Protein AF-A0A847HXP2-F1 (afdb_monomer)

Foldseek 3Di:
DDPPPPPAQQFKWWWKAFLVRDIDTPDGHNDPVVSVVVLVVCVVVVPRVGIGGDDIHGDPHDPDPDD

pLDDT: mean 71.19, std 13.1, range [36.0, 85.69]

Radius of gyration: 14.36 Å; Cα contacts (8 Å, |Δi|>4): 95; chains: 1; bounding box: 25×42×32 Å

Structure (mmCIF, N/CA/C/O backbone):
data_AF-A0A847HXP2-F1
#
_entry.id   AF-A0A847HXP2-F1
#
loop_
_atom_site.group_PDB
_atom_site.id
_atom_site.type_symbol
_atom_site.label_atom_id
_atom_site.label_alt_id
_atom_site.label_comp_id
_atom_site.label_asym_id
_atom_site.label_entity_id
_atom_site.label_seq_id
_atom_site.pdbx_PDB_ins_code
_atom_site.Cartn_x
_atom_site.Cartn_y
_atom_site.Cartn_z
_atom_site.occupancy
_atom_site.B_iso_or_equiv
_atom_site.auth_seq_id
_atom_site.auth_comp_id
_atom_site.auth_asym_id
_atom_site.auth_atom_id
_atom_site.pdbx_PDB_model_num
ATOM 1 N N . MET A 1 1 ? -15.283 -22.613 -21.481 1.00 36.00 1 MET A N 1
ATOM 2 C CA . MET A 1 1 ? -13.985 -21.998 -21.835 1.00 36.00 1 MET A CA 1
ATOM 3 C C . MET A 1 1 ? -13.704 -20.914 -20.802 1.00 36.00 1 MET A C 1
ATOM 5 O O . MET A 1 1 ? -14.327 -19.866 -20.859 1.00 36.00 1 MET A O 1
ATOM 9 N N . ASN A 1 2 ? -12.874 -21.201 -19.793 1.00 40.50 2 ASN A N 1
ATOM 10 C CA . ASN A 1 2 ? -12.555 -20.255 -18.718 1.00 40.50 2 ASN A CA 1
ATOM 11 C C . ASN A 1 2 ? -11.404 -19.351 -19.165 1.00 40.50 2 ASN A C 1
ATOM 13 O O . ASN A 1 2 ? -10.239 -19.717 -19.021 1.00 40.50 2 ASN A O 1
ATOM 17 N N . THR A 1 3 ? -11.712 -18.169 -19.689 1.00 46.03 3 THR A N 1
ATOM 18 C CA . THR A 1 3 ? -10.723 -17.109 -19.917 1.00 46.03 3 THR A CA 1
ATOM 19 C C . THR A 1 3 ? -10.334 -16.496 -18.575 1.00 46.03 3 THR A C 1
ATOM 21 O O . THR A 1 3 ? -10.860 -15.476 -18.135 1.00 46.03 3 THR A O 1
ATOM 24 N N . LYS A 1 4 ? -9.401 -17.162 -17.887 1.00 47.53 4 LYS A N 1
ATOM 25 C CA . LYS A 1 4 ? -8.639 -16.560 -16.797 1.00 47.53 4 LYS A CA 1
ATOM 26 C C . LYS A 1 4 ? -7.751 -15.476 -17.407 1.00 47.53 4 LYS A C 1
ATOM 28 O O . LYS A 1 4 ? -6.648 -15.758 -17.861 1.00 47.53 4 LYS A O 1
ATOM 33 N N . TRP A 1 5 ? -8.245 -14.245 -17.408 1.00 49.22 5 TRP A N 1
ATOM 34 C CA . TRP A 1 5 ? -7.435 -13.042 -17.552 1.00 49.22 5 TRP A CA 1
ATOM 35 C C . TRP A 1 5 ? -6.506 -12.937 -16.340 1.00 49.22 5 TRP A C 1
ATOM 37 O O . TRP A 1 5 ? -6.769 -12.197 -15.398 1.00 49.22 5 TRP A O 1
ATOM 47 N N . GLN A 1 6 ? -5.446 -13.742 -16.315 1.00 54.75 6 GLN A 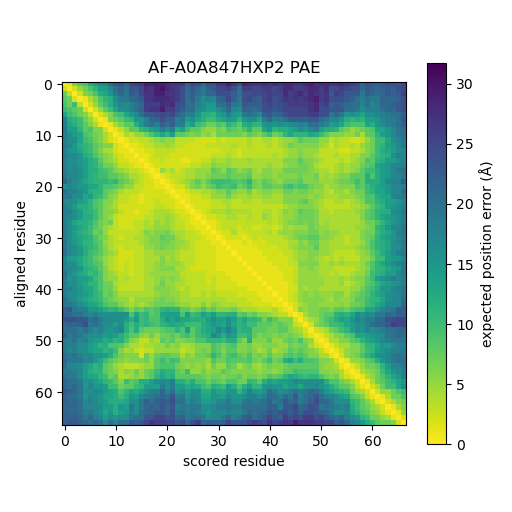N 1
ATOM 48 C CA . GLN A 1 6 ? -4.326 -13.498 -15.420 1.00 54.75 6 GLN A CA 1
ATOM 49 C C . GLN A 1 6 ? -3.381 -12.582 -16.184 1.00 54.75 6 GLN A C 1
ATOM 51 O O . GLN A 1 6 ? -2.429 -13.046 -16.804 1.00 54.75 6 GLN A O 1
ATOM 56 N N . GLY A 1 7 ? -3.682 -11.278 -16.171 1.00 53.53 7 GLY A N 1
ATOM 57 C CA . GLY A 1 7 ? -2.599 -10.303 -16.290 1.00 53.53 7 GLY A CA 1
ATOM 58 C C . GLY A 1 7 ? -1.527 -10.692 -15.273 1.00 53.53 7 GLY A C 1
ATOM 59 O O . GLY A 1 7 ? -1.879 -11.225 -14.214 1.00 53.53 7 GLY A O 1
ATOM 60 N N . GLU A 1 8 ? -0.253 -10.539 -15.635 1.00 55.50 8 GLU A N 1
ATOM 61 C CA . GLU A 1 8 ? 0.876 -10.953 -14.798 1.00 55.50 8 GLU A CA 1
ATOM 62 C C . GLU A 1 8 ? 0.604 -10.643 -13.319 1.00 55.50 8 GLU A C 1
ATOM 64 O O . GLU A 1 8 ? 0.089 -9.562 -13.003 1.00 55.50 8 GLU A O 1
ATOM 69 N N . PRO A 1 9 ? 0.837 -11.606 -12.406 1.00 61.69 9 PRO A N 1
ATOM 70 C CA . PRO A 1 9 ? 0.529 -11.409 -11.003 1.00 61.69 9 PRO A CA 1
ATOM 71 C C . PRO A 1 9 ? 1.405 -10.276 -10.480 1.00 61.69 9 PRO A C 1
ATOM 73 O O . PRO A 1 9 ? 2.575 -10.478 -10.160 1.00 61.69 9 PRO A O 1
ATOM 76 N N . LYS A 1 10 ? 0.812 -9.083 -10.407 1.00 67.81 10 LYS A N 1
ATOM 77 C CA . LYS A 1 10 ? 1.454 -7.887 -9.879 1.00 67.81 10 LYS A CA 1
ATOM 78 C C . LYS A 1 10 ? 2.044 -8.209 -8.515 1.00 67.81 10 LYS A C 1
ATOM 80 O O . LYS A 1 10 ? 1.317 -8.557 -7.577 1.00 67.81 10 LYS A O 1
ATOM 85 N N . GLN A 1 11 ? 3.372 -8.161 -8.443 1.00 75.50 11 GLN A N 1
ATOM 86 C CA . GLN A 1 11 ? 4.134 -8.674 -7.311 1.00 75.50 11 GLN A CA 1
ATOM 87 C C . GLN A 1 11 ? 3.984 -7.829 -6.056 1.00 75.50 11 GLN A C 1
ATOM 89 O O . GLN A 1 11 ? 4.318 -8.315 -4.986 1.00 75.50 11 GLN A O 1
ATOM 94 N N . TRP A 1 12 ? 3.499 -6.598 -6.146 1.00 82.19 12 TRP A N 1
ATOM 95 C CA . TRP A 1 12 ? 3.440 -5.673 -5.022 1.00 82.19 12 TRP A CA 1
ATOM 96 C C . TRP A 1 12 ? 2.029 -5.148 -4.842 1.00 82.19 12 TRP A C 1
ATOM 98 O O . TRP A 1 12 ? 1.319 -4.860 -5.801 1.00 82.19 12 TRP A O 1
ATOM 108 N N . ARG A 1 13 ? 1.582 -5.049 -3.595 1.00 83.94 13 ARG A N 1
ATOM 109 C CA . ARG A 1 13 ? 0.232 -4.617 -3.242 1.00 83.94 13 ARG A CA 1
ATOM 110 C C . ARG A 1 13 ? 0.291 -3.637 -2.094 1.00 83.94 13 ARG A C 1
ATOM 112 O O . ARG A 1 13 ? 0.818 -3.953 -1.032 1.00 83.94 13 ARG A O 1
ATOM 119 N N . VAL A 1 14 ? -0.311 -2.472 -2.282 1.00 84.50 14 VAL A N 1
ATOM 120 C CA . VAL A 1 14 ? -0.479 -1.494 -1.206 1.00 84.50 14 VAL A CA 1
ATOM 121 C C . VAL A 1 14 ? -1.777 -1.818 -0.483 1.00 84.50 14 VAL A C 1
ATOM 123 O O . VAL A 1 14 ? -2.854 -1.817 -1.088 1.00 84.50 14 VAL A O 1
ATOM 126 N N . ARG A 1 15 ? -1.681 -2.133 0.809 1.00 85.31 15 ARG A N 1
ATOM 127 C CA . ARG A 1 15 ? -2.838 -2.411 1.663 1.00 85.31 15 ARG A CA 1
ATOM 128 C C . ARG A 1 15 ? -3.032 -1.300 2.672 1.00 85.31 15 ARG A C 1
ATOM 130 O O . ARG A 1 15 ? -2.082 -0.796 3.271 1.00 85.31 15 ARG A O 1
ATOM 137 N N . ALA A 1 16 ? -4.293 -0.978 2.895 1.00 83.06 16 ALA A N 1
ATOM 138 C CA . ALA A 1 16 ? -4.700 -0.022 3.897 1.00 83.06 16 ALA A CA 1
ATOM 139 C C . ALA A 1 16 ? -5.835 -0.583 4.736 1.00 83.06 16 ALA A C 1
ATOM 141 O O . ALA A 1 16 ? -6.640 -1.398 4.282 1.00 83.06 16 ALA A O 1
ATOM 142 N N . LYS A 1 17 ? -5.878 -0.139 5.982 1.00 83.62 17 LYS A N 1
ATOM 143 C CA . LYS A 1 17 ? -6.918 -0.475 6.932 1.00 83.62 17 LYS A CA 1
ATOM 144 C C . LYS A 1 17 ? -7.817 0.735 7.098 1.00 83.62 17 LYS A C 1
ATOM 146 O O . LYS A 1 17 ? -7.363 1.797 7.507 1.00 83.62 17 LYS A O 1
ATOM 151 N N . SER A 1 18 ? -9.086 0.568 6.772 1.00 79.81 18 SER A N 1
ATOM 152 C CA . SER A 1 18 ? -10.114 1.547 7.087 1.00 79.81 18 SER A CA 1
ATOM 153 C C . SER A 1 18 ? -10.353 1.615 8.595 1.00 79.81 18 SER A C 1
ATOM 155 O O . SER A 1 18 ? -10.078 0.654 9.321 1.00 79.81 18 SER A O 1
ATOM 157 N N . LYS A 1 19 ? -10.873 2.745 9.072 1.00 78.44 19 LYS A N 1
ATOM 158 C CA . LYS A 1 19 ? -11.266 2.961 10.469 1.00 78.44 19 LYS A CA 1
ATOM 159 C C . LYS A 1 19 ? -12.249 1.911 10.983 1.00 78.44 19 LYS A C 1
ATOM 161 O O . LYS A 1 19 ? -12.147 1.520 12.141 1.00 78.44 19 LYS A O 1
ATOM 166 N N . ASP A 1 20 ? -13.093 1.370 10.107 1.00 81.25 20 ASP A N 1
ATOM 167 C CA . ASP A 1 20 ? -13.997 0.247 10.395 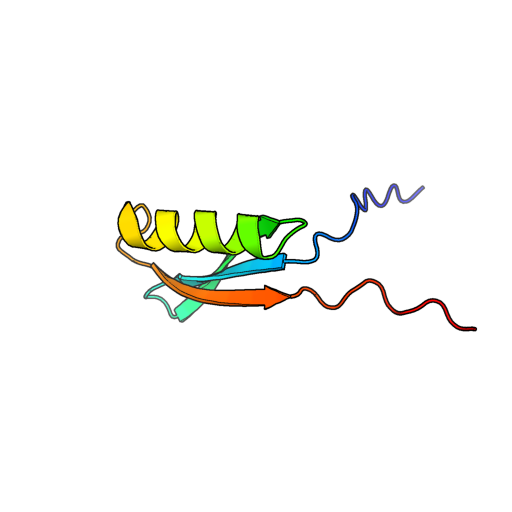1.00 81.25 20 ASP A CA 1
ATOM 168 C C . ASP A 1 20 ? -13.272 -1.095 10.615 1.00 81.25 20 ASP A C 1
ATOM 170 O O . ASP A 1 20 ? -13.889 -2.131 10.849 1.00 81.25 20 ASP A O 1
ATOM 174 N N . GLY A 1 21 ? -11.941 -1.119 10.510 1.00 80.00 21 GLY A N 1
ATOM 175 C CA . GLY A 1 21 ? -11.122 -2.321 10.635 1.00 80.00 21 GLY A CA 1
ATOM 176 C C . GLY A 1 21 ? -11.015 -3.141 9.350 1.00 80.00 21 GLY A C 1
ATOM 177 O O . GLY A 1 21 ? -10.286 -4.135 9.324 1.00 80.00 21 GLY A O 1
ATOM 178 N N . L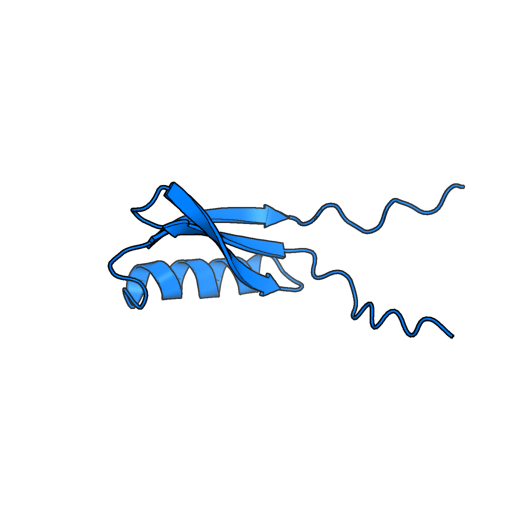EU A 1 22 ? -11.683 -2.715 8.275 1.00 82.75 22 LEU A N 1
ATOM 179 C CA . LEU A 1 22 ? -11.638 -3.374 6.974 1.00 82.75 22 LEU A CA 1
ATOM 180 C C . LEU A 1 22 ? -10.289 -3.159 6.292 1.00 82.75 22 LEU A C 1
ATOM 182 O O . LEU A 1 22 ? -9.840 -2.030 6.105 1.00 82.75 22 LEU A O 1
ATOM 186 N N . ARG A 1 23 ? -9.656 -4.255 5.873 1.00 83.50 23 ARG A N 1
ATOM 187 C CA . ARG A 1 23 ? -8.437 -4.216 5.061 1.00 83.50 23 ARG A CA 1
ATOM 188 C C . ARG A 1 23 ? -8.803 -4.185 3.587 1.00 83.50 23 ARG A C 1
ATOM 190 O O . ARG A 1 23 ? -9.390 -5.134 3.075 1.00 83.50 23 ARG A O 1
ATOM 197 N N . VAL A 1 24 ? -8.404 -3.119 2.912 1.00 81.88 24 VAL A N 1
ATOM 198 C CA . VAL A 1 24 ? -8.605 -2.914 1.479 1.00 81.88 24 VAL A CA 1
ATOM 199 C C . VAL A 1 24 ? -7.261 -2.869 0.758 1.00 81.88 24 VAL A C 1
ATOM 201 O O . VAL A 1 24 ? -6.237 -2.474 1.320 1.00 81.88 24 VAL A O 1
ATOM 204 N N . THR A 1 25 ? -7.248 -3.306 -0.498 1.00 84.12 25 THR A N 1
ATOM 205 C CA . THR A 1 25 ? -6.090 -3.152 -1.384 1.00 84.12 25 THR A CA 1
ATOM 206 C C . THR A 1 25 ? -6.286 -1.880 -2.195 1.00 84.12 25 THR A C 1
ATOM 208 O O . THR A 1 25 ? -7.239 -1.797 -2.962 1.00 84.12 25 THR A O 1
ATOM 211 N N . LEU A 1 26 ? -5.397 -0.904 -2.011 1.00 80.94 26 LEU A N 1
ATOM 212 C CA . LEU A 1 26 ? -5.450 0.383 -2.712 1.00 80.94 26 LEU A CA 1
ATOM 213 C C . LEU A 1 26 ? -4.939 0.270 -4.144 1.00 80.94 26 LEU A C 1
ATOM 215 O O . LEU A 1 26 ? -5.496 0.866 -5.056 1.00 80.94 26 LEU A O 1
ATOM 219 N N . GLY A 1 27 ? -3.901 -0.541 -4.340 1.00 81.06 27 GLY A N 1
ATOM 220 C CA . GLY A 1 27 ? -3.275 -0.718 -5.638 1.00 81.06 27 GLY A CA 1
ATOM 221 C C . GLY A 1 27 ? -2.454 -1.994 -5.700 1.00 81.06 27 GLY A C 1
ATOM 222 O O . GLY A 1 27 ? -2.033 -2.545 -4.679 1.00 81.06 27 GLY A O 1
ATOM 223 N N . SER A 1 28 ? -2.262 -2.484 -6.920 1.00 83.12 28 SER A N 1
ATOM 224 C CA . SER A 1 28 ? -1.341 -3.574 -7.235 1.00 83.12 28 SER A CA 1
ATOM 225 C C . SER A 1 28 ? -0.351 -3.074 -8.284 1.00 83.12 28 S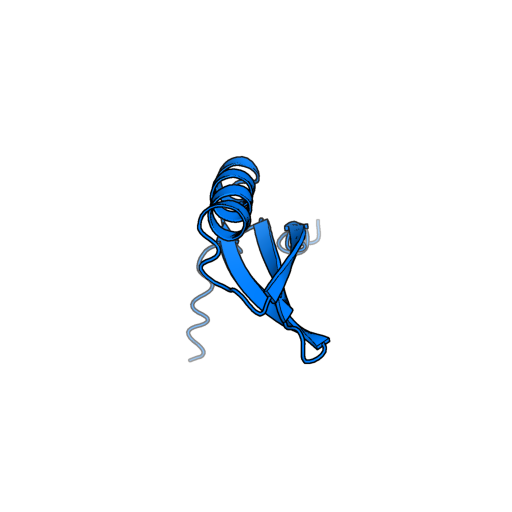ER A C 1
ATOM 227 O O . SER A 1 28 ? -0.769 -2.458 -9.269 1.00 83.12 28 SER A O 1
ATOM 229 N N . TYR A 1 29 ? 0.927 -3.367 -8.073 1.00 84.06 29 TYR A N 1
ATOM 230 C CA . TYR A 1 29 ? 2.079 -2.835 -8.793 1.00 84.06 29 TYR A CA 1
ATOM 231 C C . TYR A 1 29 ? 3.061 -3.957 -9.127 1.00 84.06 29 TYR A C 1
ATOM 233 O O . TYR A 1 29 ? 3.100 -4.997 -8.463 1.00 84.06 29 TYR A O 1
ATOM 241 N N . 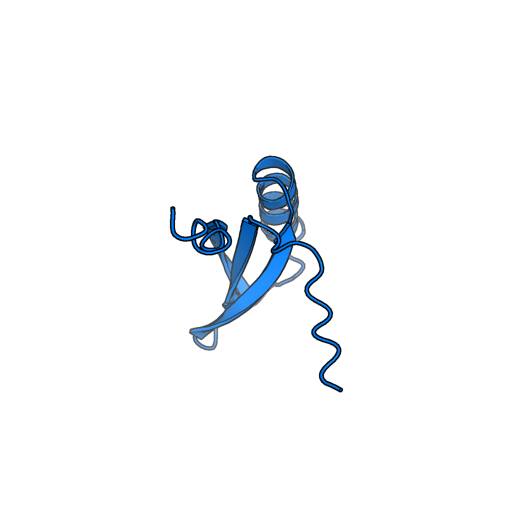ASP A 1 30 ? 3.868 -3.726 -10.149 1.00 79.94 30 ASP A N 1
ATOM 242 C CA . ASP A 1 30 ? 4.869 -4.676 -10.625 1.00 79.94 30 ASP A CA 1
ATOM 243 C C . ASP A 1 30 ? 6.197 -4.516 -9.877 1.00 79.94 30 ASP A C 1
ATOM 245 O O . ASP A 1 30 ? 6.895 -5.502 -9.633 1.00 79.94 30 ASP A O 1
ATOM 249 N N . THR A 1 31 ? 6.494 -3.301 -9.401 1.00 80.69 31 THR A N 1
ATOM 250 C CA . THR A 1 31 ? 7.704 -2.990 -8.631 1.00 80.69 31 THR A CA 1
ATOM 251 C C . THR A 1 31 ? 7.406 -2.442 -7.232 1.00 80.69 31 THR A C 1
ATOM 253 O O . THR A 1 31 ? 6.381 -1.802 -6.986 1.00 80.69 31 THR A O 1
ATOM 256 N N . GLU A 1 32 ? 8.338 -2.673 -6.298 1.00 80.94 32 GLU A N 1
ATOM 257 C CA . 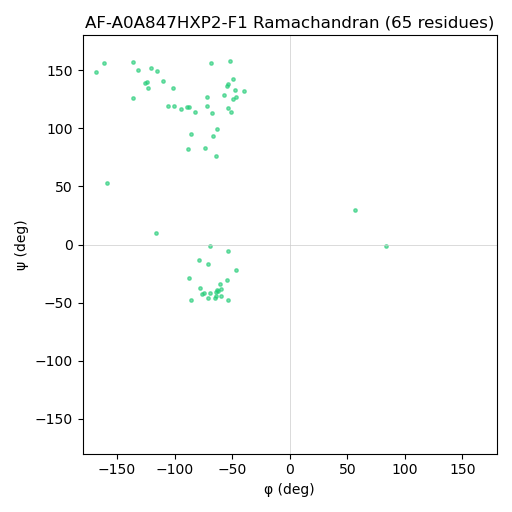GLU A 1 32 ? 8.269 -2.125 -4.934 1.00 80.94 32 GLU A CA 1
ATOM 258 C C . GLU A 1 32 ? 8.315 -0.596 -4.948 1.00 80.94 32 GLU A C 1
ATOM 260 O O . GLU A 1 32 ? 7.581 0.055 -4.212 1.00 80.94 32 GLU A O 1
ATOM 265 N N . ASN A 1 33 ? 9.154 -0.027 -5.818 1.00 83.19 33 ASN A N 1
ATOM 266 C CA . ASN A 1 33 ? 9.376 1.410 -5.901 1.00 83.19 33 ASN A CA 1
ATOM 267 C C . ASN A 1 33 ? 8.105 2.164 -6.322 1.00 83.19 33 ASN A C 1
ATOM 269 O O . ASN A 1 33 ? 7.786 3.200 -5.743 1.00 83.19 33 ASN A O 1
ATOM 273 N N . GLU A 1 34 ? 7.342 1.622 -7.278 1.00 82.88 34 GLU A N 1
ATOM 274 C CA . GLU A 1 34 ? 6.032 2.174 -7.646 1.00 82.88 34 GLU A CA 1
ATOM 275 C C . GLU A 1 34 ? 5.037 2.070 -6.491 1.00 82.88 34 GLU A C 1
ATOM 277 O O . GLU A 1 34 ? 4.390 3.058 -6.146 1.00 82.88 34 GLU A O 1
ATOM 282 N N . ALA A 1 35 ? 4.966 0.907 -5.836 1.00 84.31 35 ALA A N 1
ATOM 283 C CA . ALA A 1 35 ? 4.095 0.719 -4.682 1.00 84.31 35 ALA A CA 1
ATOM 284 C C . ALA A 1 35 ? 4.449 1.673 -3.526 1.00 84.31 35 ALA A C 1
ATOM 286 O O . ALA A 1 35 ? 3.559 2.130 -2.811 1.00 84.31 35 ALA A O 1
ATOM 287 N N . GLN A 1 36 ? 5.733 1.993 -3.342 1.00 84.06 36 GLN A N 1
ATOM 288 C CA . GLN A 1 36 ? 6.207 2.896 -2.297 1.00 84.06 36 GLN A CA 1
ATOM 289 C C . GLN A 1 36 ? 5.936 4.361 -2.615 1.00 84.06 36 GLN A C 1
ATOM 291 O O . GLN A 1 36 ? 5.470 5.086 -1.734 1.00 84.06 36 GLN A O 1
ATOM 296 N N . ALA A 1 37 ? 6.158 4.780 -3.861 1.00 85.69 37 ALA A N 1
ATOM 297 C CA . ALA A 1 37 ? 5.811 6.121 -4.314 1.00 85.69 37 ALA A CA 1
ATOM 298 C C . ALA A 1 37 ? 4.305 6.389 -4.159 1.00 85.69 37 ALA A C 1
ATOM 300 O O . ALA A 1 37 ? 3.918 7.432 -3.631 1.00 85.69 37 ALA A O 1
ATOM 301 N N . ASP A 1 38 ? 3.458 5.429 -4.539 1.00 84.38 38 ASP A N 1
ATOM 302 C CA . ASP A 1 38 ? 2.007 5.540 -4.373 1.00 84.38 38 ASP A CA 1
ATOM 303 C C . ASP A 1 38 ? 1.581 5.470 -2.904 1.00 84.38 38 ASP A C 1
ATOM 305 O O . ASP A 1 38 ? 0.766 6.274 -2.465 1.00 84.38 38 ASP A O 1
ATOM 309 N N . CYS A 1 39 ? 2.170 4.577 -2.104 1.00 81.31 39 CYS A N 1
ATOM 310 C CA . CYS A 1 39 ? 1.950 4.523 -0.655 1.00 81.31 39 CYS A CA 1
ATOM 311 C C . CYS A 1 39 ? 2.219 5.885 0.007 1.00 81.31 39 CYS A C 1
ATOM 313 O O . CYS A 1 39 ? 1.380 6.392 0.754 1.00 81.31 39 CYS A O 1
ATOM 315 N N . ALA A 1 40 ? 3.352 6.514 -0.321 1.00 82.56 40 ALA A N 1
ATOM 316 C CA . ALA A 1 40 ? 3.707 7.836 0.181 1.00 82.56 40 ALA A CA 1
ATOM 317 C C . ALA A 1 40 ? 2.722 8.917 -0.288 1.00 82.56 40 ALA A C 1
ATOM 319 O O . ALA A 1 40 ? 2.343 9.774 0.510 1.00 82.56 40 ALA A O 1
ATOM 320 N N . LYS A 1 41 ? 2.249 8.854 -1.541 1.00 82.25 41 LYS A N 1
ATOM 321 C CA . LYS A 1 41 ? 1.192 9.744 -2.044 1.00 82.25 41 LYS A CA 1
ATOM 322 C C . LYS A 1 41 ? -0.132 9.545 -1.315 1.00 82.25 41 LYS A C 1
ATOM 324 O O . LYS A 1 41 ? -0.721 10.530 -0.889 1.00 82.25 41 LYS A O 1
ATOM 329 N N . PHE A 1 42 ? -0.573 8.309 -1.080 1.00 78.75 42 PHE A N 1
ATOM 330 C CA . PHE A 1 42 ? -1.810 8.033 -0.340 1.00 78.75 42 PHE A CA 1
ATOM 331 C C . PHE A 1 42 ? -1.771 8.600 1.082 1.00 78.75 42 PHE A C 1
ATOM 333 O O . PHE A 1 42 ? -2.777 9.126 1.559 1.00 78.75 42 PHE A O 1
ATOM 340 N N . ILE A 1 43 ? -0.609 8.532 1.738 1.00 76.50 43 ILE A N 1
ATOM 341 C CA . ILE A 1 43 ? -0.389 9.124 3.062 1.00 76.50 43 ILE A CA 1
ATOM 342 C C . ILE A 1 43 ? -0.348 10.657 2.969 1.00 76.50 43 ILE A C 1
ATOM 344 O O . ILE A 1 43 ? -0.986 11.336 3.769 1.00 76.50 43 ILE A O 1
ATOM 348 N N . SER A 1 44 ? 0.385 11.204 1.994 1.00 76.44 44 SER A N 1
ATOM 349 C CA . SER A 1 44 ? 0.642 12.644 1.868 1.00 76.44 44 SER A CA 1
ATOM 350 C C . SER A 1 44 ? -0.560 13.440 1.366 1.00 76.44 44 SER A C 1
ATOM 352 O O . SER A 1 44 ? -0.811 14.539 1.852 1.00 76.44 44 SER A O 1
ATOM 354 N N . GLU A 1 45 ? -1.290 12.929 0.377 1.00 72.19 45 GLU A N 1
ATOM 355 C CA . GLU A 1 45 ? -2.459 13.606 -0.189 1.00 72.19 45 GLU A CA 1
ATOM 356 C C . GLU A 1 45 ? -3.694 13.450 0.702 1.00 72.19 45 GLU A C 1
ATOM 358 O O . GLU A 1 45 ? -4.683 14.157 0.515 1.00 72.19 45 GLU A O 1
ATOM 363 N N . GLY A 1 46 ? -3.665 12.540 1.683 1.00 63.28 46 GLY A N 1
ATOM 364 C CA . GLY A 1 46 ? -4.789 12.339 2.591 1.00 63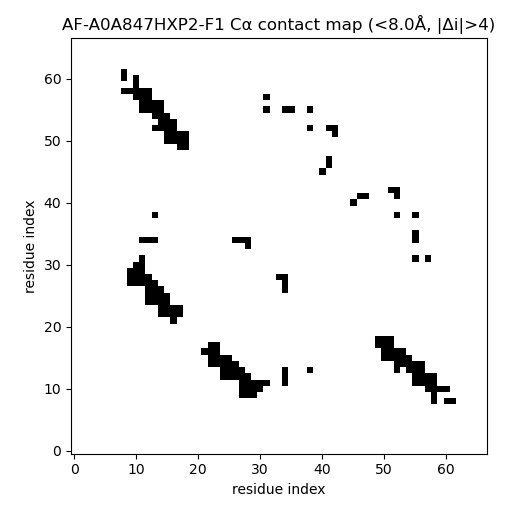.28 46 GLY A CA 1
ATOM 365 C C . GLY A 1 46 ? -6.085 12.001 1.853 1.00 63.28 46 GLY A C 1
ATOM 366 O O . GLY A 1 46 ? -7.164 12.299 2.370 1.00 63.28 46 GLY A O 1
ATOM 367 N N . TYR A 1 47 ? -5.990 11.353 0.676 1.00 59.12 47 TYR A N 1
ATOM 368 C CA . TYR A 1 47 ? -7.094 10.947 -0.227 1.00 59.12 47 TYR A CA 1
ATOM 369 C C . TYR A 1 47 ? -8.198 10.116 0.451 1.00 59.12 47 TYR A C 1
ATOM 371 O O . TYR A 1 47 ? -9.215 9.748 -0.125 1.00 59.12 47 TYR A O 1
ATOM 379 N N . TYR A 1 48 ? -7.949 9.788 1.702 1.00 62.09 48 TYR A N 1
ATOM 380 C CA . TYR A 1 48 ? -8.370 8.613 2.392 1.00 62.09 48 TYR A CA 1
ATOM 381 C C . TYR A 1 48 ? -8.308 8.957 3.886 1.00 62.09 48 TYR A C 1
ATOM 383 O O . TYR A 1 48 ? -7.671 8.282 4.684 1.00 62.09 48 TYR A O 1
ATOM 391 N N . ARG A 1 49 ? -8.973 10.067 4.249 1.00 61.38 49 ARG A N 1
ATOM 392 C CA . ARG A 1 49 ? -9.097 10.619 5.617 1.00 61.38 49 ARG A CA 1
ATOM 393 C C . ARG A 1 49 ? -9.454 9.581 6.691 1.00 61.38 49 ARG A C 1
ATOM 395 O O . ARG A 1 49 ? -9.180 9.809 7.864 1.00 61.38 49 ARG A O 1
ATOM 402 N N . ASP A 1 50 ? -10.043 8.460 6.279 1.00 70.44 50 ASP A N 1
ATOM 403 C CA . ASP A 1 50 ? -10.527 7.384 7.141 1.00 70.44 50 ASP A CA 1
ATOM 404 C C . ASP A 1 50 ? -9.810 6.036 6.941 1.00 70.44 50 ASP A C 1
ATOM 406 O O . ASP A 1 50 ? -10.254 5.025 7.487 1.00 70.44 50 ASP A O 1
ATOM 410 N N . ILE A 1 51 ? -8.705 5.976 6.189 1.00 70.56 51 ILE A N 1
ATOM 411 C CA . ILE A 1 51 ? -7.885 4.759 6.103 1.00 70.56 51 ILE A CA 1
ATOM 412 C C . ILE A 1 51 ? -6.424 5.038 6.483 1.00 70.56 51 ILE A C 1
ATOM 414 O O . ILE A 1 51 ? -5.830 6.045 6.110 1.00 70.56 51 ILE A O 1
ATOM 418 N N . SER A 1 52 ? -5.830 4.100 7.209 1.00 74.50 52 SER A N 1
ATOM 419 C CA . SER A 1 52 ? -4.406 4.072 7.527 1.00 74.50 52 SER A CA 1
ATOM 420 C C . SER A 1 52 ? -3.716 3.086 6.596 1.00 74.50 52 SER A C 1
ATOM 422 O O . SER A 1 52 ? -4.041 1.896 6.597 1.00 74.50 52 SER A O 1
ATOM 424 N N . VAL A 1 53 ? -2.761 3.556 5.796 1.00 75.00 53 VAL A N 1
ATOM 425 C CA . VAL A 1 53 ? -1.945 2.670 4.957 1.00 75.00 53 VAL A CA 1
ATOM 426 C C . VAL A 1 53 ? -1.070 1.814 5.878 1.00 75.00 53 VAL A C 1
ATOM 428 O O . VAL A 1 53 ? -0.230 2.346 6.596 1.00 75.00 53 VAL A O 1
ATOM 431 N N . GLU A 1 54 ? -1.309 0.498 5.921 1.00 71.31 54 GLU A N 1
ATOM 432 C CA . GLU A 1 54 ? -0.605 -0.398 6.853 1.00 71.31 54 GLU A CA 1
ATOM 433 C C . GLU A 1 54 ? 0.723 -0.869 6.263 1.00 71.31 54 GLU A C 1
ATOM 435 O O . GLU A 1 54 ? 1.736 -0.887 6.964 1.00 71.31 54 GLU A O 1
ATOM 440 N N . ARG A 1 55 ? 0.726 -1.325 4.999 1.00 69.69 55 ARG A N 1
ATOM 441 C CA . ARG A 1 55 ? 1.918 -1.961 4.430 1.00 69.69 55 ARG A CA 1
ATOM 442 C C . ARG A 1 55 ? 1.856 -2.159 2.921 1.00 69.69 55 ARG A C 1
ATOM 444 O O . ARG A 1 55 ? 0.806 -2.464 2.354 1.00 69.69 55 ARG A O 1
ATOM 451 N N . ILE A 1 56 ? 3.030 -2.088 2.306 1.00 76.44 56 ILE A N 1
ATOM 452 C CA . ILE A 1 56 ? 3.292 -2.670 0.994 1.00 76.44 56 ILE A CA 1
ATOM 453 C C . ILE A 1 56 ? 3.593 -4.154 1.225 1.00 76.44 56 ILE A C 1
ATOM 455 O O . ILE A 1 56 ? 4.578 -4.502 1.875 1.00 76.44 56 ILE A O 1
ATOM 459 N N . GLU A 1 57 ? 2.725 -5.034 0.742 1.00 72.94 57 GLU A N 1
ATOM 460 C CA . GLU A 1 57 ? 2.954 -6.477 0.755 1.00 72.94 57 GLU A CA 1
ATOM 461 C C . GLU A 1 57 ? 3.396 -6.941 -0.626 1.00 72.94 57 GLU A C 1
ATOM 463 O O . GLU A 1 57 ? 2.777 -6.607 -1.639 1.00 72.94 57 GLU A O 1
ATOM 468 N N . ARG A 1 58 ? 4.435 -7.775 -0.664 1.00 68.19 58 ARG A N 1
ATOM 469 C CA . ARG A 1 58 ? 4.740 -8.545 -1.861 1.00 68.19 58 ARG A CA 1
ATOM 470 C C . ARG A 1 58 ? 3.667 -9.625 -1.999 1.00 68.19 58 ARG A C 1
ATOM 472 O O . ARG A 1 58 ? 3.496 -10.442 -1.094 1.00 68.19 58 ARG A O 1
ATOM 479 N N . ALA A 1 59 ? 2.917 -9.617 -3.095 1.00 63.47 59 ALA A N 1
ATOM 480 C CA . ALA A 1 59 ? 2.066 -10.735 -3.453 1.00 63.47 59 ALA A CA 1
ATOM 481 C C . ALA A 1 59 ? 2.932 -12.005 -3.477 1.00 63.47 59 ALA A C 1
ATOM 483 O O . ALA A 1 59 ? 4.066 -11.948 -3.969 1.00 63.47 59 ALA A O 1
ATOM 484 N N . PRO A 1 60 ? 2.441 -13.139 -2.943 1.00 59.09 60 PRO A N 1
ATOM 485 C CA . PRO A 1 60 ? 3.127 -14.402 -3.142 1.00 59.09 60 PRO A CA 1
ATOM 486 C C . PRO A 1 60 ? 3.293 -14.553 -4.651 1.00 59.09 60 PRO A C 1
ATOM 488 O O . PRO A 1 60 ? 2.305 -14.524 -5.389 1.00 59.09 60 PRO A O 1
ATOM 491 N N . GLY A 1 61 ? 4.550 -14.590 -5.104 1.00 52.53 61 GLY A N 1
ATOM 492 C CA . GLY A 1 61 ? 4.857 -14.784 -6.513 1.00 52.53 61 GLY A CA 1
ATOM 493 C C . GLY A 1 61 ? 4.112 -16.017 -7.030 1.00 52.53 61 GLY A C 1
ATOM 494 O O . GLY A 1 61 ? 3.724 -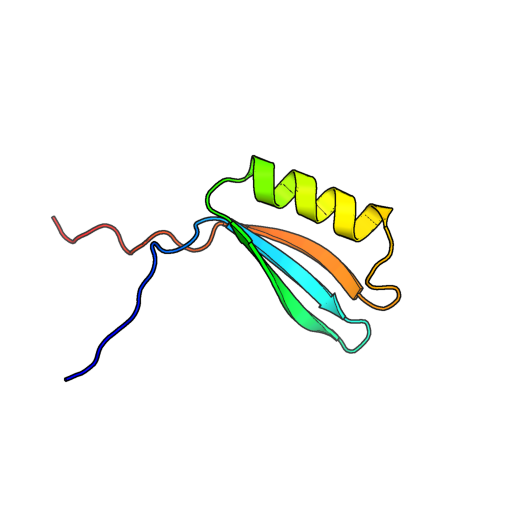16.871 -6.222 1.00 52.53 61 GLY A O 1
ATOM 495 N N . PRO A 1 62 ? 3.881 -16.120 -8.351 1.00 56.16 62 PRO A N 1
ATOM 496 C CA . PRO A 1 62 ? 3.292 -17.327 -8.913 1.00 56.16 62 PRO A CA 1
ATOM 497 C C . PRO A 1 62 ? 4.049 -18.528 -8.330 1.00 56.16 62 PRO A C 1
ATOM 499 O O . PRO A 1 62 ? 5.280 -18.446 -8.233 1.00 56.16 62 PRO A O 1
ATOM 502 N N . PRO A 1 63 ? 3.344 -19.570 -7.842 1.00 49.34 63 PRO A N 1
ATOM 503 C CA . PRO A 1 63 ? 4.003 -20.719 -7.238 1.00 49.34 63 PRO A CA 1
ATOM 504 C C . PRO A 1 63 ? 5.099 -21.157 -8.201 1.00 49.34 63 PRO A C 1
ATOM 506 O O . PRO A 1 63 ? 4.821 -21.312 -9.394 1.00 49.34 63 PRO A O 1
ATOM 509 N N . ALA A 1 64 ? 6.338 -21.239 -7.706 1.00 49.41 64 ALA A N 1
ATOM 510 C CA . ALA A 1 64 ? 7.462 -21.683 -8.516 1.00 49.41 64 ALA A CA 1
ATOM 511 C C . ALA A 1 64 ? 7.009 -22.946 -9.268 1.00 49.41 64 ALA A C 1
ATOM 513 O O . ALA A 1 64 ? 6.423 -23.828 -8.625 1.00 49.41 64 ALA A O 1
ATOM 514 N N . PRO A 1 65 ? 7.154 -23.005 -10.605 1.00 58.34 65 PRO A N 1
ATOM 515 C CA . PRO A 1 65 ? 6.710 -24.174 -11.347 1.00 58.34 65 PRO A CA 1
ATOM 516 C C . PRO A 1 65 ? 7.381 -25.411 -10.731 1.00 58.34 65 PRO A C 1
ATOM 518 O O . PRO A 1 65 ? 8.563 -25.331 -10.381 1.00 58.34 65 PRO A O 1
ATOM 521 N N . PRO A 1 66 ? 6.648 -26.521 -10.526 1.00 58.12 66 PRO A N 1
ATOM 522 C CA . PRO A 1 66 ? 7.271 -27.753 -10.064 1.00 58.12 66 PRO A CA 1
ATOM 523 C C . PRO A 1 66 ? 8.365 -28.145 -11.068 1.00 58.12 66 PRO A C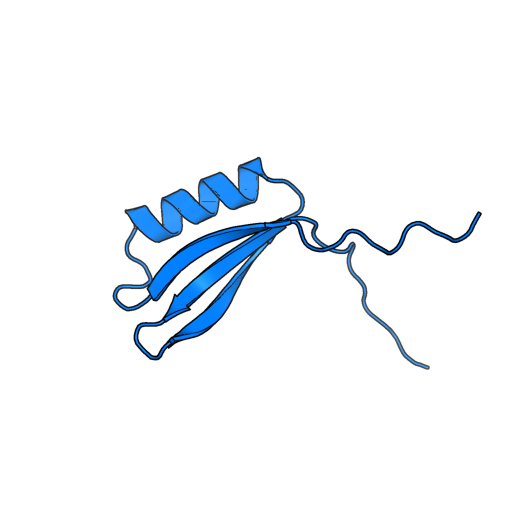 1
ATOM 525 O O . PRO A 1 66 ? 8.119 -28.117 -12.275 1.00 58.12 66 PRO A O 1
ATOM 528 N N . ALA A 1 67 ? 9.568 -28.405 -10.548 1.00 60.97 67 ALA A N 1
ATOM 529 C CA . ALA A 1 67 ? 10.735 -28.840 -11.313 1.00 60.97 67 ALA A CA 1
ATOM 530 C C . ALA A 1 67 ? 10.538 -30.233 -11.925 1.00 60.97 67 ALA A C 1
ATOM 532 O O . ALA A 1 67 ? 9.802 -31.044 -11.313 1.00 60.97 67 ALA A O 1
#

Mean predicted aligned error: 10.08 Å

Nearest PDB structures (foldseek):
  8ckb-assembly1_I001  TM=4.438E-01  e=2.137E-01  Bacteroides phage crAss001
  8b9d-assembly1_O  TM=4.829E-01  e=1.782E+00  Homo sapiens
  1hqz-assembly7_7  TM=6.485E-01  e=4.674E+00  Saccharomyces cerevisiae
  2hh0-assembly1_L  TM=6.259E-01  e=6.044E+00  unclassified

Sequence (67 aa):
MNTKWQGEPKQWRVRAKSKDGLRVTLGSYDTENEAQADCAKFISEGYYRDISVERIERAPGPPAPPA

Secondary structure (DSSP, 8-state):
----------SEEEEEEETTS-EEEEEEESSHHHHHHHHHHHHHS-TTTTEEEEEEEEPPPSPPPP-

Solvent-accessible surface area (backbone atoms only — not comparable to full-atom values): 4144 Å² total; per-residue (Å²): 133,86,82,76,83,71,66,78,80,45,34,18,31,29,31,26,33,32,78,90,68,48,77,45,74,80,46,72,25,77,43,66,67,59,37,48,56,50,50,52,45,51,65,70,67,47,85,43,87,57,46,47,77,73,45,78,41,70,42,83,63,79,75,76,75,84,129